Protein AF-A0AAJ8MAD7-F1 (afdb_monomer_lite)

Sequence (135 aa):
MHSERDQAFRESETLKWGAIKRFANRLLIVANAAETLLPFIPDRVRNQSGRHLDPKRATAEDRVRNLLLGGSGGWIAEVKDMDDWVPLDPKELGVPDEMEDKSRDIAEHILKRYYDEDAQYLADFKAGSAAEPNT

Secondary structure (DSSP, 8-state):
--HHHHHHHHHHHHHHHHHHHHHHHHHHHHHHHHHHHGGGSPPSSS-PPPTTT-HHHHHHHHHHHHHHTTS-TT-------GGG-PPP-TTTTT-----------HHHHHHHHHHHHHHHHHHHHHHHHTS----

Radius of gyration: 27.93 Å; chains: 1; bounding box: 53×50×92 Å

Structure (mmCIF, N/CA/C/O backbone):
data_AF-A0AAJ8MAD7-F1
#
_entry.id   AF-A0AAJ8MAD7-F1
#
loop_
_atom_site.group_PDB
_atom_site.id
_atom_site.type_symbol
_atom_site.label_atom_id
_atom_site.label_alt_id
_atom_site.label_comp_id
_atom_site.label_asym_id
_atom_site.label_entity_id
_atom_site.label_seq_id
_atom_site.pdbx_PDB_ins_code
_atom_site.Cartn_x
_atom_site.Cartn_y
_atom_site.Cartn_z
_atom_site.occupancy
_atom_site.B_iso_or_equiv
_atom_site.auth_seq_id
_atom_site.auth_comp_id
_atom_site.auth_asym_id
_atom_site.auth_atom_id
_atom_site.pdbx_PDB_model_num
ATOM 1 N N . MET A 1 1 ? -28.724 -0.423 33.806 1.00 57.03 1 MET A N 1
ATOM 2 C CA . MET A 1 1 ? -29.314 -0.357 32.446 1.00 57.03 1 MET A CA 1
ATOM 3 C C . MET A 1 1 ? -28.743 0.750 31.546 1.00 57.03 1 MET A C 1
ATOM 5 O O . MET A 1 1 ? -28.883 0.633 30.334 1.00 57.03 1 MET A O 1
ATOM 9 N N . HIS A 1 2 ? -28.149 1.833 32.074 1.00 67.38 2 HIS A N 1
ATOM 10 C CA . HIS A 1 2 ? -27.452 2.840 31.245 1.00 67.38 2 HIS A CA 1
ATOM 11 C C . HIS A 1 2 ? -25.968 2.497 31.027 1.00 67.38 2 HIS A C 1
ATOM 13 O O . HIS A 1 2 ? -25.509 2.525 29.894 1.00 67.38 2 HIS A O 1
ATOM 19 N N . SER A 1 3 ? -25.278 2.003 32.061 1.00 78.88 3 SER A N 1
ATOM 20 C CA . SER A 1 3 ? -23.866 1.590 31.985 1.00 78.88 3 SER A CA 1
ATOM 21 C C . SER A 1 3 ? -23.571 0.516 30.929 1.00 78.88 3 SER A C 1
ATOM 23 O O . SER A 1 3 ? -22.577 0.608 30.221 1.00 78.88 3 SER A O 1
ATOM 25 N N . GLU A 1 4 ? -24.445 -0.483 30.787 1.00 81.81 4 GLU A N 1
ATOM 26 C CA . GLU A 1 4 ? -24.295 -1.553 29.786 1.00 81.81 4 GLU A CA 1
ATOM 27 C C . GLU A 1 4 ? -24.457 -1.034 28.351 1.00 81.81 4 GLU A C 1
ATOM 29 O O . GLU A 1 4 ? -23.778 -1.502 27.441 1.00 81.81 4 GLU A O 1
ATOM 34 N N . ARG A 1 5 ? -25.327 -0.034 28.146 1.00 81.50 5 ARG A N 1
ATOM 35 C CA . ARG A 1 5 ? -25.507 0.612 26.839 1.00 81.50 5 ARG A CA 1
ATOM 36 C C . ARG A 1 5 ? -24.296 1.457 26.470 1.00 81.50 5 ARG A C 1
ATOM 38 O O . ARG A 1 5 ? -23.820 1.355 25.344 1.00 81.50 5 ARG A O 1
ATOM 45 N N . ASP A 1 6 ? -23.779 2.229 27.419 1.00 88.12 6 ASP A N 1
ATOM 46 C CA . ASP A 1 6 ? -22.604 3.075 27.198 1.00 88.12 6 ASP A CA 1
ATOM 47 C C . ASP A 1 6 ? -21.350 2.226 26.929 1.00 88.12 6 ASP A C 1
ATOM 49 O O . ASP A 1 6 ? -20.542 2.551 26.056 1.00 88.12 6 ASP A O 1
ATOM 53 N N . GLN A 1 7 ? -21.213 1.089 27.619 1.00 89.00 7 GLN A N 1
ATOM 54 C CA . GLN A 1 7 ? -20.127 0.143 27.382 1.00 89.00 7 GLN A CA 1
ATOM 55 C C . GLN A 1 7 ? -20.229 -0.522 26.003 1.00 89.00 7 GLN A C 1
ATOM 57 O O . GLN A 1 7 ? -19.257 -0.502 25.246 1.00 89.00 7 GLN A O 1
ATOM 62 N N . ALA A 1 8 ? -21.405 -1.043 25.640 1.00 88.56 8 ALA A N 1
ATOM 63 C CA . ALA A 1 8 ? -21.624 -1.642 24.325 1.00 88.56 8 ALA A CA 1
ATOM 64 C C . ALA A 1 8 ? -21.378 -0.634 23.189 1.00 88.56 8 ALA A C 1
ATOM 66 O O . ALA A 1 8 ? -20.789 -0.972 22.160 1.00 88.56 8 ALA A O 1
ATOM 67 N N . PHE A 1 9 ? -21.774 0.626 23.388 1.00 90.00 9 PHE A N 1
ATOM 68 C CA . PHE A 1 9 ? -21.509 1.699 22.438 1.00 90.00 9 PHE A CA 1
ATOM 69 C C . PHE A 1 9 ? -20.004 1.925 22.255 1.00 90.00 9 PHE A C 1
ATOM 71 O O . PHE A 1 9 ? -19.514 1.865 21.127 1.00 90.00 9 PHE A O 1
ATOM 78 N N . ARG A 1 10 ? -19.249 2.072 23.350 1.00 90.94 10 ARG A N 1
ATOM 79 C CA . ARG A 1 10 ? -17.791 2.263 23.312 1.00 90.94 10 ARG A CA 1
ATOM 80 C C . ARG A 1 10 ? -17.065 1.122 22.602 1.00 90.94 10 ARG A C 1
ATOM 82 O O . ARG A 1 10 ? -16.150 1.367 21.813 1.00 90.94 10 ARG A O 1
ATOM 89 N N . GLU A 1 11 ? -17.461 -0.118 22.869 1.00 92.75 11 GLU A N 1
ATOM 90 C CA . GLU A 1 11 ? -16.894 -1.302 22.218 1.00 92.75 11 GLU A CA 1
ATOM 91 C C . GLU A 1 11 ? -17.191 -1.300 20.713 1.00 92.75 11 GLU A C 1
ATOM 93 O O . GLU A 1 11 ? -16.287 -1.515 19.899 1.00 92.75 11 GLU A O 1
ATOM 98 N N . SER A 1 12 ? -18.429 -0.969 20.333 1.00 93.44 12 SER A N 1
ATOM 99 C CA . SER A 1 12 ? -18.836 -0.878 18.928 1.00 93.44 12 SER A CA 1
ATOM 100 C C . SER A 1 12 ? -18.078 0.217 18.168 1.00 93.44 12 SER A C 1
ATOM 102 O O . SER A 1 12 ? -17.590 -0.020 17.059 1.00 93.44 12 SER A O 1
ATOM 104 N N . GLU A 1 13 ? -17.899 1.392 18.777 1.00 93.38 13 GLU A N 1
ATOM 105 C CA . GLU A 1 13 ? -17.146 2.494 18.185 1.00 93.38 13 GLU A CA 1
ATOM 106 C C . GLU A 1 13 ? -15.669 2.143 18.047 1.00 93.38 13 GLU A C 1
ATOM 108 O O . GLU A 1 13 ? -15.078 2.356 16.989 1.00 93.38 13 GLU A O 1
ATOM 113 N N . THR A 1 14 ? -15.077 1.539 19.077 1.00 93.50 14 THR A N 1
ATOM 114 C CA . THR A 1 14 ? -13.674 1.108 19.045 1.00 93.50 14 THR A CA 1
ATOM 115 C C . THR A 1 14 ? -13.438 0.093 17.928 1.00 93.50 14 THR A C 1
ATOM 117 O O . THR A 1 14 ? -12.464 0.203 17.177 1.00 93.50 14 THR A O 1
ATOM 120 N N . LEU A 1 15 ? -14.348 -0.869 17.757 1.00 94.00 15 LEU A N 1
ATOM 121 C CA . LEU A 1 15 ? -14.270 -1.858 16.685 1.00 94.00 15 LEU A CA 1
ATOM 122 C C . LEU A 1 15 ? -14.390 -1.202 15.304 1.00 94.00 15 LEU A C 1
ATOM 124 O O . LEU A 1 15 ? -13.600 -1.516 14.407 1.00 94.00 15 LEU A O 1
ATOM 128 N N . LYS A 1 16 ? -15.331 -0.263 15.146 1.00 95.19 16 LYS A N 1
ATOM 129 C CA . LYS A 1 16 ? -15.529 0.508 13.912 1.00 95.19 16 LYS A CA 1
ATOM 130 C C . LYS A 1 16 ? -14.275 1.302 13.545 1.00 95.19 16 LYS A C 1
ATOM 132 O O . LYS A 1 16 ? -13.763 1.153 12.436 1.00 95.19 16 LYS A O 1
ATOM 137 N N . TRP A 1 17 ? -13.741 2.096 14.468 1.00 94.69 17 TRP A N 1
ATOM 138 C CA . TRP A 1 17 ? -12.531 2.888 14.235 1.00 94.69 17 TRP A CA 1
ATOM 139 C C . TRP A 1 17 ? -11.303 2.009 13.988 1.00 94.69 17 TRP A C 1
ATOM 141 O O . TRP A 1 17 ? -10.507 2.292 13.092 1.00 94.69 17 TRP A O 1
ATOM 151 N N . GLY A 1 18 ? -11.186 0.881 14.693 1.00 92.94 18 GLY A N 1
ATOM 152 C CA . GLY A 1 18 ? -10.149 -0.115 14.435 1.00 92.94 18 GLY A CA 1
ATOM 153 C C . GLY A 1 18 ? -10.227 -0.705 13.022 1.00 92.94 18 GLY A C 1
ATOM 154 O O . GLY A 1 18 ? -9.194 -0.911 12.382 1.00 92.94 18 GLY A O 1
ATOM 155 N N . ALA A 1 19 ? -11.432 -0.951 12.502 1.00 92.38 19 ALA A N 1
ATOM 156 C CA . ALA A 1 19 ? -11.627 -1.411 11.128 1.00 92.38 19 ALA A CA 1
ATOM 157 C C . ALA A 1 19 ? -11.231 -0.342 10.100 1.00 92.38 19 ALA A C 1
ATOM 159 O O . ALA A 1 19 ? -10.515 -0.659 9.149 1.00 92.38 19 ALA A O 1
ATOM 160 N N . ILE A 1 20 ? -11.618 0.917 10.328 1.00 93.56 20 ILE A N 1
ATOM 161 C CA . ILE A 1 20 ? -11.246 2.056 9.475 1.00 93.56 20 ILE A CA 1
ATOM 162 C C . ILE A 1 20 ? -9.722 2.211 9.420 1.00 93.56 20 ILE A C 1
ATOM 164 O O . ILE A 1 20 ? -9.158 2.293 8.332 1.00 93.56 20 ILE A O 1
ATOM 168 N N . LYS A 1 21 ? -9.034 2.153 10.568 1.00 90.69 21 LYS A N 1
ATOM 169 C CA . LYS A 1 21 ? -7.565 2.220 10.633 1.00 90.69 21 LYS A CA 1
ATOM 170 C C . LYS A 1 21 ? -6.902 1.109 9.814 1.00 90.69 21 LYS A C 1
ATOM 172 O O . LYS A 1 21 ? -5.981 1.369 9.045 1.00 90.69 21 LYS A O 1
ATOM 177 N N . ARG A 1 22 ? -7.380 -0.135 9.938 1.00 88.94 22 ARG A N 1
ATOM 178 C CA . ARG A 1 22 ? -6.856 -1.266 9.148 1.00 88.94 22 ARG A CA 1
ATOM 179 C C . ARG A 1 22 ? -7.077 -1.074 7.649 1.00 88.94 22 ARG A C 1
ATOM 181 O O . ARG A 1 22 ? -6.193 -1.413 6.867 1.00 88.94 22 ARG A O 1
ATOM 188 N N . PHE A 1 23 ? -8.235 -0.549 7.255 1.00 90.19 23 PHE A N 1
ATOM 189 C CA . PHE A 1 23 ? -8.529 -0.245 5.858 1.00 90.19 23 PHE A CA 1
ATOM 190 C C . PHE A 1 23 ? -7.602 0.847 5.311 1.00 90.19 23 PHE A C 1
ATOM 192 O O . PHE A 1 23 ? -6.972 0.633 4.278 1.00 90.19 23 PHE A O 1
ATOM 199 N N . ALA A 1 24 ? -7.444 1.959 6.033 1.00 91.06 24 ALA A N 1
ATOM 200 C CA . ALA A 1 24 ? -6.552 3.051 5.646 1.00 91.06 24 ALA A CA 1
ATOM 201 C C . ALA A 1 24 ? -5.098 2.578 5.478 1.00 91.06 24 ALA A C 1
ATOM 203 O O . ALA A 1 24 ? -4.469 2.862 4.463 1.00 91.06 24 ALA A O 1
ATOM 204 N N . ASN A 1 25 ? -4.593 1.762 6.409 1.00 89.38 25 ASN A N 1
ATOM 205 C CA . ASN A 1 25 ? -3.250 1.186 6.300 1.00 89.38 25 ASN A CA 1
ATOM 206 C C . ASN A 1 25 ? -3.082 0.324 5.043 1.00 89.38 25 ASN A C 1
ATOM 208 O O . ASN A 1 25 ? -2.057 0.401 4.370 1.00 89.38 25 ASN A O 1
ATOM 212 N N . ARG A 1 26 ? -4.086 -0.494 4.702 1.00 88.38 26 ARG A N 1
ATOM 213 C CA . ARG A 1 26 ? -4.053 -1.294 3.469 1.00 88.38 26 ARG A CA 1
ATOM 214 C C . ARG A 1 26 ? -4.070 -0.414 2.228 1.00 88.38 26 ARG A C 1
ATOM 216 O O . ARG A 1 26 ? -3.329 -0.696 1.295 1.00 88.38 26 ARG A O 1
ATOM 223 N N . LEU A 1 27 ? -4.879 0.642 2.228 1.00 90.25 27 LEU A N 1
ATOM 224 C CA . LEU A 1 27 ? -4.953 1.582 1.115 1.00 90.25 27 LEU A CA 1
ATOM 225 C C . LEU A 1 27 ? -3.596 2.250 0.856 1.00 90.25 27 LEU A C 1
ATOM 227 O O . LEU A 1 27 ? -3.157 2.292 -0.288 1.00 90.25 27 LEU A O 1
ATOM 231 N N . LEU A 1 28 ? -2.904 2.688 1.912 1.00 91.25 28 LEU A N 1
ATOM 232 C CA . LEU A 1 28 ? -1.559 3.265 1.810 1.00 91.25 28 LEU A CA 1
ATOM 233 C C . LEU A 1 28 ? -0.549 2.273 1.224 1.00 91.25 28 LEU A C 1
ATOM 235 O O . LEU A 1 28 ? 0.210 2.620 0.322 1.00 91.25 28 LEU A O 1
ATOM 239 N N . ILE A 1 29 ? -0.569 1.022 1.693 1.00 91.25 29 ILE A N 1
ATOM 240 C CA . ILE A 1 29 ? 0.312 -0.029 1.166 1.00 91.25 29 ILE A CA 1
ATOM 241 C C . ILE A 1 29 ? 0.033 -0.279 -0.322 1.00 91.25 29 ILE A C 1
ATOM 243 O O . ILE A 1 29 ? 0.975 -0.389 -1.102 1.00 91.25 29 ILE A O 1
ATOM 247 N N . VAL A 1 30 ? -1.238 -0.342 -0.728 1.00 89.62 30 VAL A N 1
ATOM 248 C CA . VAL A 1 30 ? -1.629 -0.543 -2.133 1.00 89.62 30 VAL A CA 1
ATOM 249 C C . VAL A 1 30 ? -1.193 0.630 -3.010 1.00 89.62 30 VAL A C 1
ATOM 251 O O . VAL A 1 30 ? -0.672 0.403 -4.099 1.00 89.62 30 VAL A O 1
ATOM 254 N N . ALA A 1 31 ? -1.363 1.868 -2.544 1.00 91.44 31 ALA A N 1
ATOM 255 C CA . ALA A 1 31 ? -0.935 3.056 -3.279 1.00 91.44 31 ALA A CA 1
ATOM 256 C C . ALA A 1 31 ? 0.584 3.052 -3.516 1.00 91.44 31 ALA A C 1
ATOM 258 O O . ALA A 1 31 ? 1.031 3.180 -4.654 1.00 91.44 31 ALA A O 1
ATOM 259 N N . ASN A 1 32 ? 1.367 2.790 -2.468 1.00 90.44 32 ASN A N 1
ATOM 260 C CA . ASN A 1 32 ? 2.822 2.680 -2.567 1.00 90.44 32 ASN A CA 1
ATOM 261 C C . ASN A 1 32 ? 3.254 1.513 -3.474 1.00 90.44 32 ASN A C 1
ATOM 263 O O . ASN A 1 32 ? 4.172 1.634 -4.280 1.00 90.44 32 ASN A O 1
ATOM 267 N N . ALA A 1 33 ? 2.568 0.372 -3.388 1.00 89.69 33 ALA A N 1
ATOM 268 C CA . ALA A 1 33 ? 2.814 -0.769 -4.263 1.00 89.69 33 ALA A CA 1
ATOM 269 C C . ALA A 1 33 ? 2.604 -0.404 -5.746 1.00 89.69 33 ALA A C 1
ATOM 271 O O . ALA A 1 33 ? 3.433 -0.759 -6.584 1.00 89.69 33 ALA A O 1
ATOM 272 N N . ALA A 1 34 ? 1.548 0.349 -6.071 1.00 89.25 34 ALA A N 1
ATOM 273 C CA . ALA A 1 34 ? 1.308 0.838 -7.428 1.00 89.25 34 ALA A CA 1
ATOM 274 C C . ALA A 1 34 ? 2.405 1.807 -7.896 1.00 89.25 34 ALA A C 1
ATOM 276 O O . ALA A 1 34 ? 2.899 1.675 -9.014 1.00 89.25 34 ALA A O 1
ATOM 277 N N . GLU A 1 35 ? 2.837 2.725 -7.030 1.00 89.75 35 GLU A N 1
ATOM 278 C CA . GLU A 1 35 ? 3.908 3.680 -7.326 1.00 89.75 35 GLU A CA 1
ATOM 279 C C . GLU A 1 35 ? 5.221 2.975 -7.689 1.00 89.75 35 GLU A C 1
ATOM 281 O O . GLU A 1 35 ? 5.846 3.300 -8.698 1.00 89.75 35 GLU A O 1
ATOM 286 N N . THR A 1 36 ? 5.594 1.926 -6.946 1.00 87.94 36 THR A N 1
ATOM 287 C CA . THR A 1 36 ? 6.806 1.142 -7.247 1.00 87.94 36 THR A CA 1
ATOM 288 C C . THR A 1 36 ? 6.772 0.429 -8.601 1.00 87.94 36 THR A C 1
ATOM 290 O O . THR A 1 36 ? 7.827 0.051 -9.110 1.00 87.94 36 THR A O 1
ATOM 293 N N . LEU A 1 37 ? 5.589 0.252 -9.201 1.00 86.62 37 LEU A N 1
ATOM 294 C CA . LEU A 1 37 ? 5.430 -0.335 -10.530 1.00 86.62 37 LEU A CA 1
ATOM 295 C C . LEU A 1 37 ? 5.392 0.696 -11.663 1.00 86.62 37 LEU A C 1
ATOM 297 O O . LEU A 1 37 ? 5.587 0.302 -12.813 1.00 86.62 37 LEU A O 1
ATOM 301 N N . LEU A 1 38 ? 5.181 1.987 -11.376 1.00 86.12 38 LEU A N 1
ATOM 302 C CA . LEU A 1 38 ? 5.097 3.039 -12.400 1.00 86.12 38 LEU A CA 1
ATOM 303 C C . LEU A 1 38 ? 6.305 3.063 -13.349 1.00 86.12 38 LEU A C 1
ATOM 305 O O . LEU A 1 38 ? 6.088 3.136 -14.561 1.00 86.12 38 LEU A O 1
ATOM 309 N N . PRO A 1 39 ? 7.561 2.929 -12.870 1.00 83.62 39 PRO A N 1
ATOM 310 C CA . PRO A 1 39 ? 8.721 2.924 -13.756 1.00 83.62 39 PRO A CA 1
ATOM 311 C C . PRO A 1 39 ? 8.743 1.743 -14.726 1.00 83.62 39 PRO A C 1
ATOM 313 O O . PRO A 1 39 ? 9.485 1.792 -15.702 1.00 83.62 39 PRO A O 1
ATOM 316 N N . PHE A 1 40 ? 7.956 0.692 -14.468 1.00 80.19 40 PHE A N 1
ATOM 317 C CA . PHE A 1 40 ? 7.914 -0.534 -15.265 1.00 80.19 40 PHE A CA 1
ATOM 318 C C . PHE A 1 40 ? 6.712 -0.617 -16.219 1.00 80.19 40 PHE A C 1
ATOM 320 O O . PHE A 1 40 ? 6.495 -1.648 -16.866 1.00 80.19 40 PHE A O 1
ATOM 327 N N . ILE A 1 41 ? 5.907 0.447 -16.306 1.00 77.56 41 ILE A N 1
ATOM 328 C CA . ILE A 1 41 ? 4.778 0.510 -17.234 1.00 77.56 41 ILE A CA 1
ATOM 329 C C . ILE A 1 41 ? 5.319 0.558 -18.671 1.00 77.56 41 ILE A C 1
ATOM 331 O O . ILE A 1 41 ? 6.218 1.352 -18.964 1.00 77.56 41 ILE A O 1
ATOM 335 N N . PRO A 1 42 ? 4.797 -0.286 -19.582 1.00 71.31 42 PRO A N 1
ATOM 336 C CA . PRO A 1 42 ? 5.210 -0.263 -20.977 1.00 71.31 42 PRO A CA 1
ATOM 337 C C . PRO A 1 42 ? 4.909 1.104 -21.600 1.00 71.31 42 PRO A C 1
ATOM 339 O O . PRO A 1 42 ? 3.758 1.535 -21.656 1.00 71.31 42 PRO A O 1
ATOM 342 N N . ASP A 1 43 ? 5.958 1.769 -22.077 1.00 70.00 43 ASP A N 1
ATOM 343 C CA . ASP A 1 43 ? 5.877 2.997 -22.861 1.00 70.00 43 ASP A CA 1
ATOM 344 C C . ASP A 1 43 ? 5.960 2.631 -24.349 1.00 70.00 43 ASP A C 1
ATOM 346 O O . ASP A 1 43 ? 6.705 1.732 -24.743 1.00 70.00 43 ASP A O 1
ATOM 350 N N . ARG A 1 44 ? 5.201 3.331 -25.194 1.00 60.78 44 ARG A N 1
ATOM 351 C CA . ARG A 1 44 ? 5.227 3.139 -26.651 1.00 60.78 44 ARG A CA 1
ATOM 352 C C . ARG A 1 44 ? 6.591 3.478 -27.256 1.00 60.78 44 ARG A C 1
ATOM 354 O O . ARG A 1 44 ? 6.901 2.976 -28.330 1.00 60.78 44 ARG A O 1
ATOM 361 N N . VAL A 1 45 ? 7.388 4.310 -26.580 1.00 62.34 45 VAL A N 1
ATOM 362 C CA . VAL A 1 45 ? 8.706 4.766 -27.055 1.00 62.34 45 VAL A CA 1
ATOM 363 C C . VAL A 1 45 ? 9.851 3.911 -26.503 1.00 62.34 45 VAL A C 1
ATOM 365 O O . VAL A 1 45 ? 10.842 3.676 -27.192 1.00 62.34 45 VAL A O 1
ATOM 368 N N . ARG A 1 46 ? 9.737 3.414 -25.266 1.00 59.47 46 ARG A N 1
ATOM 369 C CA . ARG A 1 46 ? 10.788 2.630 -24.604 1.00 59.47 46 ARG A CA 1
ATOM 370 C C . ARG A 1 46 ? 10.365 1.173 -24.487 1.00 59.47 46 ARG A C 1
ATOM 372 O O . ARG A 1 46 ? 9.546 0.820 -23.643 1.00 59.47 46 ARG A O 1
ATOM 379 N N . ASN A 1 47 ? 10.984 0.320 -25.302 1.00 61.84 47 ASN A N 1
ATOM 380 C CA . ASN A 1 47 ? 10.860 -1.127 -25.170 1.00 61.84 47 ASN A CA 1
ATOM 381 C C . ASN A 1 47 ? 11.481 -1.533 -23.821 1.00 61.84 47 ASN A C 1
ATOM 383 O O . ASN A 1 47 ? 12.700 -1.523 -23.654 1.00 61.84 47 ASN A O 1
ATOM 387 N N . GLN A 1 48 ? 10.639 -1.765 -22.817 1.00 61.56 48 GLN A N 1
ATOM 388 C CA . GLN A 1 48 ? 11.092 -2.011 -21.453 1.00 61.56 48 GLN A CA 1
ATOM 389 C C . GLN A 1 48 ? 11.858 -3.330 -21.336 1.00 61.56 48 GLN A C 1
ATOM 391 O O . GLN A 1 48 ? 11.494 -4.336 -21.949 1.00 61.56 48 GLN A O 1
ATOM 396 N N . SER A 1 49 ? 12.880 -3.348 -20.477 1.00 60.19 49 SER A N 1
ATOM 397 C CA . SER A 1 49 ? 13.549 -4.577 -20.060 1.00 60.19 49 SER A CA 1
ATOM 398 C C . SER A 1 49 ? 12.513 -5.543 -19.478 1.00 60.19 49 SER A C 1
ATOM 400 O O . SER A 1 49 ? 11.785 -5.235 -18.528 1.00 60.19 49 SER A O 1
ATOM 402 N N . GLY A 1 50 ? 12.410 -6.734 -20.073 1.00 63.38 50 GLY A N 1
ATOM 403 C CA . GLY A 1 50 ? 11.594 -7.810 -19.518 1.00 63.38 50 GLY A CA 1
ATOM 404 C C . GLY A 1 50 ? 12.036 -8.143 -18.090 1.00 63.38 50 GLY A C 1
ATOM 405 O O . GLY A 1 50 ? 13.162 -7.849 -17.699 1.00 63.38 50 GLY A O 1
ATOM 406 N N . ARG A 1 51 ? 11.176 -8.804 -17.309 1.00 67.06 51 ARG A N 1
ATOM 407 C CA . ARG A 1 51 ? 11.460 -9.206 -15.915 1.00 67.06 51 ARG A CA 1
ATOM 408 C C . ARG A 1 51 ? 12.835 -9.874 -15.724 1.00 67.06 51 ARG A C 1
ATOM 410 O O . ARG A 1 51 ? 13.453 -9.721 -14.680 1.00 67.06 51 ARG A O 1
ATOM 417 N N . HIS A 1 52 ? 13.315 -10.597 -16.734 1.00 65.56 52 HIS A N 1
ATOM 418 C CA . HIS A 1 52 ? 14.615 -11.278 -16.726 1.00 65.56 52 HIS A CA 1
ATOM 419 C C . HIS A 1 52 ? 15.829 -10.351 -16.896 1.00 65.56 52 HIS A C 1
ATOM 421 O O . HIS A 1 52 ? 16.945 -10.757 -16.593 1.00 65.56 52 HIS A O 1
ATOM 427 N N . LEU A 1 53 ? 15.617 -9.133 -17.393 1.00 70.62 53 LEU A N 1
ATOM 428 C CA . LEU A 1 53 ? 16.657 -8.155 -17.704 1.00 70.62 53 LEU A CA 1
ATOM 429 C C . LEU A 1 53 ? 16.818 -7.095 -16.602 1.00 70.62 53 LEU A C 1
ATOM 431 O O . LEU A 1 53 ? 17.855 -6.440 -16.561 1.00 70.62 53 LEU A O 1
ATOM 435 N N . ASP A 1 54 ? 15.832 -6.933 -15.708 1.00 77.31 54 ASP A N 1
ATOM 436 C CA . ASP A 1 54 ? 15.913 -6.005 -14.573 1.00 77.31 54 ASP A CA 1
ATOM 437 C C . ASP A 1 54 ? 15.533 -6.682 -13.234 1.00 77.31 54 ASP A C 1
ATOM 439 O O . ASP A 1 54 ? 14.353 -6.960 -12.979 1.00 77.31 54 ASP A O 1
ATOM 443 N N . PRO A 1 55 ? 16.504 -6.913 -12.328 1.00 84.31 55 PRO A N 1
ATOM 444 C C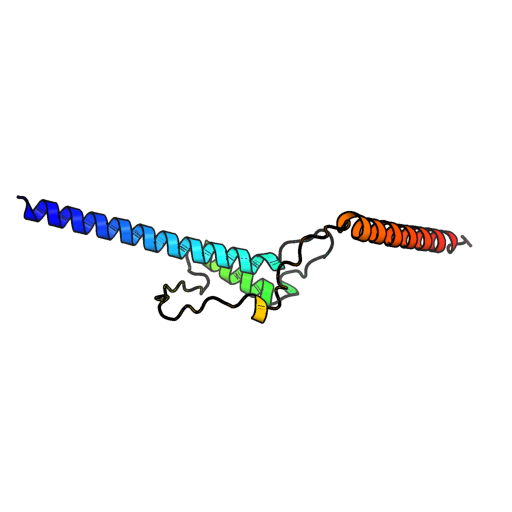A . PRO A 1 55 ? 16.235 -7.504 -11.019 1.00 84.31 55 PRO A CA 1
ATOM 445 C C . PRO A 1 55 ? 15.377 -6.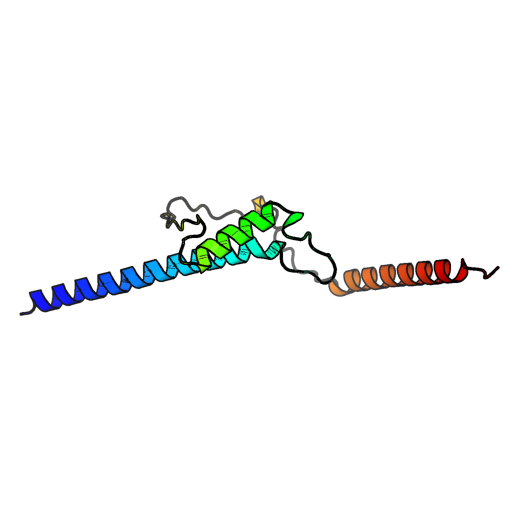608 -10.108 1.00 84.31 55 PRO A C 1
ATOM 447 O O . PRO A 1 55 ? 14.666 -7.123 -9.238 1.00 84.31 55 PRO A O 1
ATOM 450 N N . LYS A 1 56 ? 15.383 -5.280 -10.296 1.00 85.62 56 LYS A N 1
ATOM 451 C CA . LYS A 1 56 ? 14.532 -4.354 -9.528 1.00 85.62 56 LYS A CA 1
ATOM 452 C C . LYS A 1 56 ? 13.065 -4.534 -9.897 1.00 85.62 56 LYS A C 1
ATOM 454 O O . LYS A 1 56 ? 12.224 -4.574 -8.999 1.00 85.62 56 LYS A O 1
ATOM 459 N N . ARG A 1 57 ? 12.773 -4.737 -11.187 1.00 84.56 57 ARG A N 1
ATOM 460 C CA . ARG A 1 57 ? 11.429 -5.073 -11.674 1.00 84.56 57 ARG A CA 1
ATOM 461 C C . ARG A 1 57 ? 10.927 -6.375 -11.065 1.00 84.56 57 ARG A C 1
ATOM 463 O O . ARG A 1 57 ? 9.832 -6.405 -10.514 1.00 84.56 57 ARG A O 1
ATOM 470 N N . ALA A 1 58 ? 11.743 -7.430 -11.104 1.00 86.06 58 ALA A N 1
ATOM 471 C CA . ALA A 1 58 ? 11.379 -8.719 -10.516 1.00 86.06 58 ALA A CA 1
ATOM 472 C C . ALA A 1 58 ? 11.057 -8.593 -9.017 1.00 86.06 58 ALA A C 1
ATOM 474 O O . ALA A 1 58 ? 10.042 -9.111 -8.558 1.00 86.06 58 ALA A O 1
ATOM 475 N N . THR A 1 59 ? 11.874 -7.836 -8.281 1.00 88.44 59 THR A N 1
ATOM 476 C CA . THR A 1 59 ? 11.669 -7.594 -6.847 1.00 88.44 59 THR A CA 1
ATOM 477 C C . THR A 1 59 ? 10.376 -6.821 -6.573 1.00 88.44 59 THR A C 1
ATOM 479 O O . THR A 1 59 ? 9.629 -7.183 -5.663 1.00 88.44 59 THR A O 1
ATOM 482 N N . ALA A 1 60 ? 10.087 -5.773 -7.350 1.00 87.88 60 ALA A N 1
ATOM 483 C CA . ALA A 1 60 ? 8.853 -5.000 -7.217 1.00 87.88 60 ALA A CA 1
ATOM 484 C C . ALA A 1 60 ? 7.619 -5.867 -7.515 1.00 87.88 60 ALA A C 1
ATOM 486 O O . ALA A 1 60 ? 6.704 -5.941 -6.696 1.00 87.88 6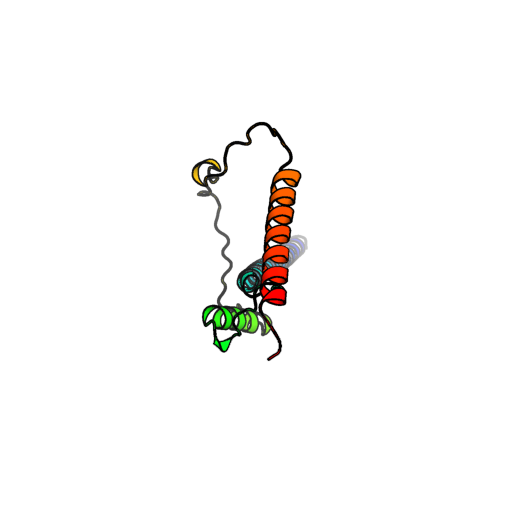0 ALA A O 1
ATOM 487 N N . GLU A 1 61 ? 7.626 -6.604 -8.629 1.00 88.25 61 GLU A N 1
ATOM 488 C CA . GLU A 1 61 ? 6.541 -7.514 -9.010 1.00 88.25 61 GLU A CA 1
ATOM 489 C C . GLU A 1 61 ? 6.300 -8.613 -7.963 1.00 88.25 61 GLU A C 1
ATOM 491 O O . GLU A 1 61 ? 5.149 -8.939 -7.671 1.00 88.25 61 GLU A O 1
ATOM 496 N N . ASP A 1 62 ? 7.354 -9.168 -7.358 1.00 91.06 62 ASP A N 1
ATOM 497 C CA . ASP A 1 62 ? 7.219 -10.207 -6.332 1.00 91.06 62 ASP A CA 1
ATOM 498 C C . ASP A 1 62 ? 6.630 -9.663 -5.024 1.00 91.06 62 ASP A C 1
ATOM 500 O O . ASP A 1 62 ? 5.783 -10.322 -4.411 1.00 91.06 62 ASP A O 1
ATOM 504 N N . ARG A 1 63 ? 6.990 -8.438 -4.624 1.00 89.94 63 ARG A N 1
ATOM 505 C CA . ARG A 1 63 ? 6.364 -7.767 -3.472 1.00 89.94 63 ARG A CA 1
ATOM 506 C C . ARG A 1 63 ? 4.888 -7.470 -3.727 1.00 89.94 63 ARG A C 1
ATOM 508 O O . ARG A 1 63 ? 4.053 -7.746 -2.866 1.00 89.94 63 ARG A O 1
ATOM 515 N N . VAL A 1 64 ? 4.544 -6.994 -4.924 1.00 89.69 64 VAL A N 1
ATOM 516 C CA . VAL A 1 64 ? 3.144 -6.748 -5.310 1.00 89.69 64 VAL A CA 1
ATOM 517 C C . VAL A 1 64 ? 2.357 -8.054 -5.364 1.00 89.69 64 VAL A C 1
ATOM 519 O O . VAL A 1 64 ? 1.242 -8.120 -4.850 1.00 89.69 64 VAL A O 1
ATOM 522 N N . ARG A 1 65 ? 2.937 -9.131 -5.904 1.00 90.00 65 ARG A N 1
ATOM 523 C CA . ARG A 1 65 ? 2.301 -10.456 -5.904 1.00 90.00 65 ARG A CA 1
ATOM 524 C C . ARG A 1 65 ? 2.039 -10.945 -4.482 1.00 90.00 65 ARG A C 1
ATOM 526 O O . ARG A 1 65 ? 0.957 -11.454 -4.214 1.00 90.00 65 ARG A O 1
ATOM 533 N N . ASN A 1 66 ? 2.992 -10.773 -3.567 1.00 90.88 66 ASN A N 1
ATOM 534 C CA . ASN A 1 66 ? 2.799 -11.134 -2.164 1.00 90.88 66 ASN A CA 1
ATOM 535 C C . ASN A 1 66 ? 1.630 -10.357 -1.529 1.00 90.88 66 ASN A C 1
ATOM 537 O O . ASN A 1 66 ? 0.818 -10.962 -0.833 1.00 90.88 66 ASN A O 1
ATOM 541 N N . LEU A 1 67 ? 1.496 -9.061 -1.827 1.00 89.69 67 LEU A N 1
ATOM 542 C CA . LEU A 1 67 ? 0.360 -8.245 -1.387 1.00 89.69 67 LEU A CA 1
ATOM 543 C C . LEU A 1 67 ? -0.979 -8.738 -1.961 1.00 89.69 67 LEU A C 1
ATOM 545 O O . LEU A 1 67 ? -1.952 -8.871 -1.221 1.00 89.69 67 LEU A O 1
ATOM 549 N N . LEU A 1 68 ? -1.031 -9.068 -3.256 1.00 87.81 68 LEU A N 1
ATOM 550 C CA . LEU A 1 68 ? -2.237 -9.603 -3.908 1.00 87.81 68 LEU A CA 1
ATOM 551 C C . LEU A 1 68 ? -2.677 -10.955 -3.329 1.00 87.81 68 LEU A C 1
ATOM 553 O O . LEU A 1 68 ? -3.870 -11.241 -3.272 1.00 87.81 68 LEU A O 1
ATOM 557 N N . LEU A 1 69 ? -1.726 -11.769 -2.866 1.00 90.12 69 LEU A N 1
ATOM 558 C CA . LEU A 1 69 ? -1.988 -13.051 -2.203 1.00 90.12 69 LEU A CA 1
ATOM 559 C C . LEU A 1 69 ? -2.368 -12.903 -0.716 1.00 90.12 69 LEU A C 1
ATOM 561 O O . LEU A 1 69 ? -2.475 -13.901 -0.007 1.00 90.12 69 LEU A O 1
ATOM 565 N N . GLY A 1 70 ? -2.587 -11.676 -0.236 1.00 82.56 70 GLY A N 1
ATOM 566 C CA . GLY A 1 70 ? -3.022 -11.392 1.133 1.00 82.56 70 GLY A CA 1
ATOM 567 C C . GLY A 1 70 ? -1.886 -11.186 2.136 1.00 82.56 70 GLY A C 1
ATOM 568 O O . GLY A 1 70 ? -2.155 -11.011 3.325 1.00 82.56 70 GLY A O 1
ATOM 569 N N . GLY A 1 71 ? -0.633 -11.183 1.679 1.00 86.00 71 GLY A N 1
ATOM 570 C CA . GLY A 1 71 ? 0.509 -10.726 2.464 1.00 86.00 71 GLY A CA 1
ATOM 571 C C . GLY A 1 71 ? 0.596 -9.198 2.522 1.00 86.00 71 GLY A C 1
ATOM 572 O O . GLY A 1 71 ? -0.283 -8.481 2.052 1.00 86.00 71 GLY A O 1
ATOM 573 N N . SER A 1 72 ? 1.674 -8.676 3.107 1.00 80.94 72 SER A N 1
ATOM 574 C CA . SER A 1 72 ? 1.945 -7.232 3.154 1.00 80.94 72 SER A CA 1
ATOM 575 C C . SER A 1 72 ? 2.921 -6.762 2.076 1.00 80.94 72 SER A C 1
ATOM 577 O O . SER A 1 72 ? 3.253 -5.583 2.048 1.00 80.94 72 SER A O 1
ATOM 579 N N . GLY A 1 73 ? 3.461 -7.664 1.247 1.00 81.75 73 GLY A N 1
ATOM 580 C CA . GLY A 1 73 ? 4.545 -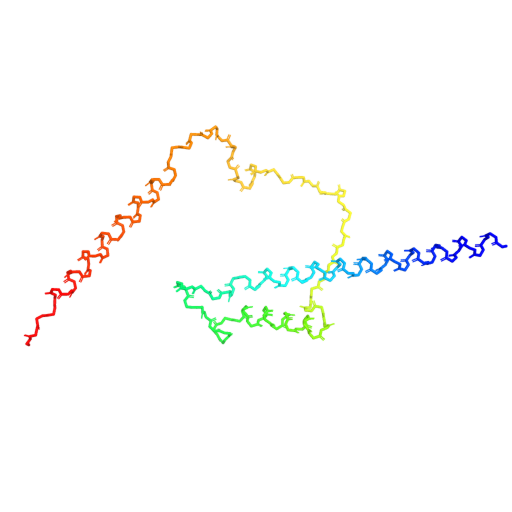7.350 0.308 1.00 81.75 73 GLY A CA 1
ATOM 581 C C . GLY A 1 73 ? 5.851 -6.906 0.975 1.00 81.75 73 GLY A C 1
ATOM 582 O O . GLY A 1 73 ? 6.747 -6.402 0.303 1.00 81.75 73 GLY A O 1
ATOM 583 N N . GLY A 1 74 ? 5.965 -7.085 2.298 1.00 85.12 74 GLY A N 1
ATOM 584 C CA . GLY A 1 74 ? 7.063 -6.552 3.106 1.00 85.12 74 GLY A CA 1
ATOM 585 C C . GLY A 1 74 ? 6.940 -5.057 3.415 1.00 85.12 74 GLY A C 1
ATOM 586 O O . GLY A 1 74 ? 7.867 -4.485 3.982 1.00 85.12 74 GLY A O 1
ATOM 587 N N . TRP A 1 75 ? 5.821 -4.418 3.061 1.00 85.94 75 TRP A N 1
ATOM 588 C CA . TRP A 1 75 ? 5.562 -3.016 3.374 1.00 85.94 75 TRP A CA 1
ATOM 589 C C . TRP A 1 75 ? 4.968 -2.856 4.773 1.00 85.94 75 TRP A C 1
ATOM 591 O O . TRP A 1 75 ? 4.152 -3.663 5.226 1.00 85.94 75 TRP A O 1
ATOM 601 N N . ILE A 1 76 ? 5.377 -1.782 5.447 1.00 83.38 76 ILE A N 1
ATOM 602 C CA . ILE A 1 76 ? 4.903 -1.395 6.774 1.00 83.38 76 ILE A CA 1
ATOM 603 C C . ILE A 1 76 ? 4.410 0.047 6.668 1.00 83.38 76 ILE A C 1
ATOM 605 O O . ILE A 1 76 ? 5.129 0.908 6.170 1.00 83.38 76 ILE A O 1
ATOM 609 N N . ALA A 1 77 ? 3.177 0.292 7.112 1.00 82.69 77 ALA A N 1
ATOM 610 C CA . ALA A 1 77 ? 2.634 1.635 7.260 1.00 82.69 77 ALA A CA 1
ATOM 611 C C . ALA A 1 77 ? 2.781 2.059 8.725 1.00 82.69 77 ALA A C 1
ATOM 613 O O . ALA A 1 77 ? 2.305 1.360 9.624 1.00 82.69 77 ALA A O 1
ATOM 614 N N . GLU A 1 78 ? 3.436 3.191 8.954 1.00 79.75 78 GLU A N 1
ATOM 615 C CA . GLU A 1 78 ? 3.643 3.776 10.275 1.00 79.75 78 GLU A CA 1
ATOM 616 C C . GLU A 1 78 ? 2.921 5.123 10.341 1.00 79.75 78 GLU A C 1
ATOM 618 O O . GLU A 1 78 ? 2.949 5.898 9.387 1.00 79.75 78 GLU A O 1
ATOM 623 N N . VAL A 1 79 ? 2.259 5.389 11.466 1.00 74.81 79 VAL A N 1
ATOM 624 C CA . VAL A 1 79 ? 1.716 6.712 11.781 1.00 74.81 79 VAL A CA 1
ATOM 625 C C . VAL A 1 79 ? 2.677 7.325 12.784 1.00 74.81 79 VAL A C 1
ATOM 627 O O . VAL A 1 79 ? 2.818 6.789 13.881 1.00 74.81 79 VAL A O 1
ATOM 630 N N . LYS A 1 80 ? 3.358 8.397 12.385 1.00 76.62 80 LYS A N 1
ATOM 631 C CA . LYS A 1 80 ? 4.237 9.173 13.259 1.00 76.62 80 LYS A CA 1
ATOM 632 C C . LYS A 1 80 ? 3.510 10.442 13.677 1.00 76.62 80 LYS A C 1
ATOM 634 O O . LYS A 1 80 ? 2.874 11.071 12.830 1.00 76.62 80 LYS A O 1
ATOM 639 N N . ASP A 1 81 ? 3.600 10.793 14.957 1.00 70.31 81 ASP A N 1
ATOM 640 C CA . ASP A 1 81 ? 3.145 12.101 15.422 1.00 70.31 81 ASP A CA 1
ATOM 641 C C . ASP A 1 81 ? 4.009 13.179 14.760 1.00 70.31 81 ASP A C 1
ATOM 643 O O . ASP A 1 81 ? 5.235 13.076 14.701 1.00 70.31 81 ASP A O 1
ATOM 647 N N . MET A 1 82 ? 3.349 14.176 14.175 1.00 65.94 82 MET A N 1
ATOM 648 C CA . MET A 1 82 ? 3.974 15.204 13.337 1.00 65.94 82 MET A CA 1
ATOM 649 C C . MET A 1 82 ? 4.594 16.350 14.148 1.00 65.94 82 MET A C 1
ATOM 651 O O . MET A 1 82 ? 4.835 17.415 13.588 1.00 65.94 82 MET A O 1
ATOM 655 N N . ASP A 1 83 ? 4.877 16.151 15.436 1.00 64.56 83 ASP A N 1
ATOM 656 C CA . ASP A 1 83 ? 5.465 17.194 16.288 1.00 64.56 83 ASP A CA 1
ATOM 657 C C . ASP A 1 83 ? 6.846 17.663 15.774 1.00 64.56 83 ASP A C 1
ATOM 659 O O . ASP A 1 83 ? 7.239 18.800 16.022 1.00 64.56 83 ASP A O 1
ATOM 663 N N . ASP A 1 84 ? 7.525 16.836 14.966 1.00 57.12 84 ASP A N 1
ATOM 664 C CA . ASP A 1 84 ? 8.794 17.144 14.287 1.00 57.12 84 ASP A CA 1
ATOM 665 C C . ASP A 1 84 ? 8.639 17.488 12.787 1.00 57.12 84 ASP A C 1
ATOM 667 O O . ASP A 1 84 ? 9.625 17.540 12.044 1.00 57.12 84 ASP A O 1
ATOM 671 N N . TRP A 1 85 ? 7.415 17.685 12.281 1.00 59.16 85 TRP A N 1
ATOM 672 C CA . TRP A 1 85 ? 7.218 18.043 10.875 1.00 59.16 85 TRP A CA 1
ATOM 673 C C . TRP A 1 85 ? 7.587 19.506 10.633 1.00 59.16 85 TRP A C 1
ATOM 675 O O . TRP A 1 85 ? 6.785 20.420 10.821 1.00 59.16 85 TRP A O 1
ATOM 685 N N . VAL A 1 86 ? 8.820 19.720 10.179 1.00 65.94 86 VAL A N 1
ATOM 686 C CA . VAL A 1 86 ? 9.259 20.997 9.617 1.00 65.94 86 VAL A CA 1
ATOM 687 C C . VAL A 1 86 ? 8.760 21.064 8.168 1.00 65.94 86 VAL A C 1
ATOM 689 O O . VAL A 1 86 ? 9.118 20.187 7.374 1.00 65.94 86 VAL A O 1
ATOM 692 N N . PRO A 1 87 ? 7.933 22.060 7.795 1.00 69.88 87 PRO A N 1
ATOM 693 C CA . PRO A 1 87 ? 7.573 22.285 6.402 1.00 69.88 87 PRO A CA 1
ATOM 694 C C . PRO A 1 87 ? 8.843 22.396 5.557 1.00 69.88 87 PRO A C 1
ATOM 696 O O . PRO A 1 87 ? 9.730 23.184 5.876 1.00 69.88 87 PRO A O 1
ATOM 699 N N . LEU A 1 88 ? 8.938 21.587 4.501 1.00 67.12 88 LEU A N 1
ATOM 700 C CA . LEU A 1 88 ? 10.047 21.676 3.555 1.00 67.12 88 LEU A CA 1
ATOM 701 C C . LEU A 1 88 ? 10.011 23.063 2.911 1.00 67.12 88 LEU A C 1
ATOM 703 O O . LEU A 1 88 ? 8.989 23.421 2.322 1.00 67.12 88 LEU A O 1
ATOM 707 N N . ASP A 1 89 ? 11.097 23.830 3.028 1.00 69.81 89 ASP A N 1
ATOM 708 C CA . ASP A 1 89 ? 11.216 25.108 2.332 1.00 69.81 89 ASP A CA 1
ATOM 709 C C . ASP A 1 89 ? 11.303 24.819 0.821 1.00 69.81 89 ASP A C 1
ATOM 711 O O . ASP A 1 89 ? 12.260 24.175 0.371 1.00 69.81 89 ASP A O 1
ATOM 715 N N . PRO A 1 90 ? 10.323 25.257 0.007 1.00 64.50 90 PRO A N 1
ATOM 716 C CA . PRO A 1 90 ? 10.343 25.043 -1.438 1.00 64.50 90 PRO A CA 1
ATOM 717 C C . PRO A 1 90 ? 11.630 25.562 -2.099 1.00 64.50 90 PRO A C 1
ATOM 719 O O . PRO A 1 90 ? 12.068 25.014 -3.114 1.00 64.50 90 PRO A O 1
ATOM 722 N N . LYS A 1 91 ? 12.280 26.566 -1.490 1.00 64.69 91 LYS A N 1
ATOM 723 C CA . LYS A 1 91 ? 13.541 27.151 -1.963 1.00 64.69 91 LYS A CA 1
ATOM 724 C C . LYS A 1 91 ? 14.722 26.197 -1.842 1.00 64.69 91 LYS A C 1
ATOM 726 O O . LYS A 1 91 ? 15.564 26.163 -2.737 1.00 64.69 91 LYS A O 1
ATOM 731 N N . GLU A 1 92 ? 14.777 25.396 -0.779 1.00 67.38 92 GLU A N 1
ATOM 732 C CA . GLU A 1 92 ? 15.842 24.404 -0.575 1.00 67.38 92 GLU A CA 1
ATOM 733 C C . GLU A 1 92 ? 15.735 23.234 -1.564 1.00 67.38 92 GLU A C 1
ATOM 735 O O . GLU A 1 92 ? 16.744 22.643 -1.946 1.00 67.38 92 GLU A O 1
ATOM 740 N N . LEU A 1 93 ? 14.522 22.942 -2.043 1.00 61.94 93 LEU A N 1
ATOM 741 C CA . LEU A 1 93 ? 14.246 21.932 -3.071 1.00 61.94 93 LEU A CA 1
ATOM 742 C C . LEU A 1 93 ? 14.441 22.449 -4.506 1.00 61.94 93 LEU A C 1
ATOM 744 O O . LEU A 1 93 ? 14.187 21.718 -5.464 1.00 61.94 93 LEU A O 1
ATOM 748 N N . GLY A 1 94 ? 14.907 23.691 -4.666 1.00 57.00 94 GLY A N 1
ATOM 749 C CA . GLY A 1 94 ? 15.178 24.286 -5.971 1.00 57.00 94 GLY A CA 1
ATOM 750 C C . GLY A 1 94 ? 13.920 24.625 -6.767 1.00 57.00 94 GLY A C 1
ATOM 751 O O . GLY A 1 94 ? 14.014 24.767 -7.985 1.00 57.00 94 GLY A O 1
ATOM 752 N N . VAL A 1 95 ? 12.761 24.759 -6.110 1.00 60.00 95 VAL A N 1
ATOM 753 C CA . VAL A 1 95 ? 11.563 25.331 -6.733 1.00 60.00 95 VAL A CA 1
ATOM 754 C C . VAL A 1 95 ? 11.795 26.843 -6.822 1.00 60.00 95 VAL A C 1
ATOM 756 O O . VAL A 1 95 ? 11.904 27.492 -5.780 1.00 60.00 95 VAL A O 1
ATOM 759 N N . PRO A 1 96 ? 11.947 27.424 -8.027 1.00 65.88 96 PRO A N 1
ATOM 760 C CA . PRO A 1 96 ? 12.114 28.865 -8.159 1.00 65.88 96 PRO A CA 1
ATOM 761 C C . PRO A 1 96 ? 10.876 29.571 -7.604 1.00 65.88 96 PRO A C 1
ATOM 763 O O . PRO A 1 96 ? 9.761 29.089 -7.811 1.00 65.88 96 PRO A O 1
ATOM 766 N N . ASP A 1 97 ? 11.070 30.712 -6.931 1.00 61.97 97 ASP A N 1
ATOM 767 C CA . ASP A 1 97 ? 9.961 31.609 -6.594 1.00 61.97 97 ASP A CA 1
ATOM 768 C C . ASP A 1 97 ? 9.139 31.844 -7.870 1.00 61.97 97 ASP A C 1
ATOM 770 O O . ASP A 1 97 ? 9.733 32.059 -8.933 1.00 61.97 97 ASP A O 1
ATOM 774 N N . GLU A 1 98 ? 7.807 31.751 -7.775 1.00 55.28 98 GLU A N 1
ATOM 775 C CA . GLU A 1 98 ? 6.888 32.026 -8.883 1.00 55.28 98 GLU A CA 1
ATOM 776 C C . GLU A 1 98 ? 7.174 33.437 -9.409 1.00 55.28 98 GLU A C 1
ATOM 778 O O . GLU A 1 98 ? 6.657 34.440 -8.916 1.00 55.28 98 GLU A O 1
ATOM 783 N N . MET A 1 99 ? 8.072 33.534 -10.389 1.00 54.53 99 MET A N 1
ATOM 784 C CA . MET A 1 99 ? 8.255 34.754 -11.143 1.00 54.53 99 MET A CA 1
ATOM 785 C C . MET A 1 99 ? 6.935 34.998 -11.852 1.00 54.53 99 MET A C 1
ATOM 787 O O . MET A 1 99 ? 6.422 34.082 -12.495 1.00 54.53 99 MET A O 1
ATOM 791 N N . GLU A 1 100 ? 6.411 36.220 -11.712 1.00 49.81 100 GLU A N 1
ATOM 792 C CA . GLU A 1 100 ? 5.261 36.715 -12.465 1.00 49.81 100 GLU A CA 1
ATOM 793 C C . GLU A 1 100 ? 5.263 36.107 -13.864 1.00 49.81 100 GLU A C 1
ATOM 795 O O . GLU A 1 100 ? 6.212 36.303 -14.633 1.00 49.81 100 GLU A O 1
ATOM 800 N N . ASP A 1 101 ? 4.215 35.331 -14.131 1.00 50.03 101 ASP A N 1
ATOM 801 C CA . ASP A 1 101 ? 4.018 34.551 -15.337 1.00 50.03 101 ASP A CA 1
ATOM 802 C C . ASP A 1 101 ? 4.045 35.472 -16.562 1.00 50.03 101 ASP A C 1
ATOM 804 O O . ASP A 1 101 ? 3.034 35.957 -17.066 1.00 50.03 101 ASP A O 1
ATOM 808 N N . LYS A 1 102 ? 5.250 35.725 -17.071 1.00 48.22 102 LYS A N 1
ATOM 809 C CA . LYS A 1 102 ? 5.462 36.019 -18.478 1.00 48.22 102 LYS A CA 1
ATOM 810 C C . LYS A 1 102 ? 5.420 34.672 -19.169 1.00 48.22 102 LYS A C 1
ATOM 812 O O . LYS A 1 102 ? 6.459 34.174 -19.602 1.00 48.22 102 LYS A O 1
ATOM 817 N N . SER A 1 103 ? 4.217 34.120 -19.284 1.00 52.84 103 SER A N 1
ATOM 818 C CA . SER A 1 103 ? 3.835 33.052 -20.203 1.00 52.84 103 SER A CA 1
ATOM 819 C C . SER A 1 103 ? 4.065 33.531 -21.638 1.00 52.84 103 SER A C 1
ATOM 821 O O . SER A 1 103 ? 3.160 33.721 -22.441 1.00 52.84 103 SER A O 1
ATOM 823 N N . ARG A 1 104 ? 5.328 33.782 -21.980 1.00 50.91 104 ARG A N 1
ATOM 824 C CA . ARG A 1 104 ? 5.793 33.863 -23.352 1.00 50.91 104 ARG A CA 1
ATOM 825 C C . ARG A 1 104 ? 5.836 32.431 -23.839 1.00 50.91 104 ARG A C 1
ATOM 827 O O . ARG A 1 104 ? 6.817 31.732 -23.611 1.00 50.91 104 ARG A O 1
ATOM 834 N N . ASP A 1 105 ? 4.714 32.009 -24.405 1.00 57.19 105 ASP A N 1
ATOM 835 C CA . ASP A 1 105 ? 4.574 30.912 -25.356 1.00 57.19 105 ASP A CA 1
ATOM 836 C C . ASP A 1 105 ? 5.524 29.727 -25.140 1.00 57.19 105 ASP A C 1
ATOM 838 O O . ASP A 1 105 ? 6.285 29.309 -26.017 1.00 57.19 105 ASP A O 1
ATOM 842 N N . ILE A 1 106 ? 5.432 29.115 -23.955 1.00 56.75 106 ILE A N 1
ATOM 843 C CA . ILE A 1 106 ? 6.044 27.808 -23.682 1.00 56.75 106 ILE A CA 1
ATOM 844 C C . ILE A 1 106 ? 5.581 26.801 -24.752 1.00 56.75 106 ILE A C 1
ATOM 846 O O . ILE A 1 106 ? 6.362 25.967 -25.199 1.00 56.75 106 ILE A O 1
ATOM 850 N N . ALA A 1 107 ? 4.350 26.935 -25.248 1.00 61.81 107 ALA A N 1
ATOM 851 C CA . ALA A 1 107 ? 3.854 26.139 -26.359 1.00 61.81 107 ALA A CA 1
ATOM 852 C C . ALA A 1 107 ? 4.655 26.361 -27.656 1.00 61.81 107 ALA A C 1
ATOM 854 O O . ALA A 1 107 ? 5.074 25.379 -28.266 1.00 61.81 107 ALA A O 1
ATOM 855 N N . GLU A 1 108 ? 4.924 27.606 -28.070 1.00 62.41 108 GLU A N 1
ATOM 856 C CA . GLU A 1 108 ? 5.563 27.873 -29.368 1.00 62.41 108 GLU A CA 1
ATOM 857 C C . GLU A 1 108 ? 7.018 27.414 -29.421 1.00 62.41 108 GLU A C 1
ATOM 859 O O . GLU A 1 108 ? 7.431 26.861 -30.438 1.00 62.41 108 GLU A O 1
ATOM 864 N N . HIS A 1 109 ? 7.803 27.584 -28.350 1.00 65.50 109 HIS A N 1
ATOM 865 C CA . HIS A 1 109 ? 9.204 27.142 -28.381 1.00 65.50 109 HIS A CA 1
ATOM 866 C C . HIS A 1 109 ? 9.329 25.608 -28.408 1.00 65.50 109 HIS A C 1
ATOM 868 O O . HIS A 1 109 ? 10.211 25.080 -29.086 1.00 65.50 109 HIS A O 1
ATOM 874 N N . ILE A 1 110 ? 8.418 24.895 -27.730 1.00 71.94 110 ILE A N 1
ATOM 875 C CA . ILE A 1 110 ? 8.344 23.429 -27.756 1.00 71.94 110 ILE A CA 1
ATOM 876 C C . ILE A 1 110 ? 7.887 22.960 -29.138 1.00 71.94 110 ILE A C 1
ATOM 878 O O . ILE A 1 110 ? 8.529 22.100 -29.735 1.00 71.94 110 ILE A O 1
ATOM 882 N N . LEU A 1 111 ? 6.821 23.556 -29.679 1.00 75.19 111 LEU A N 1
ATOM 883 C CA . LEU A 1 111 ? 6.309 23.243 -31.016 1.00 75.19 111 LEU A CA 1
ATOM 884 C C . LEU A 1 111 ? 7.361 23.491 -32.096 1.00 75.19 111 LEU A C 1
ATOM 886 O O . LEU A 1 111 ? 7.568 22.636 -32.950 1.00 75.19 111 LEU A O 1
ATOM 890 N N . LYS A 1 112 ? 8.070 24.620 -32.035 1.00 78.81 112 LYS A N 1
ATOM 891 C CA . LYS A 1 112 ? 9.139 24.946 -32.982 1.00 78.81 112 LYS A CA 1
ATOM 892 C C . LYS A 1 112 ? 10.266 23.920 -32.937 1.00 78.81 112 LYS A C 1
ATOM 894 O O . LYS A 1 112 ? 10.701 23.464 -33.987 1.00 78.81 112 LYS A O 1
ATOM 899 N N . ARG A 1 113 ? 10.680 23.504 -31.737 1.00 79.25 113 ARG A N 1
ATOM 900 C CA . ARG A 1 113 ? 11.685 22.452 -31.572 1.00 79.25 113 ARG A CA 1
ATOM 901 C C . ARG A 1 113 ? 11.247 21.139 -32.229 1.00 79.25 113 ARG A C 1
ATOM 903 O O . ARG A 1 113 ? 12.046 20.539 -32.935 1.00 79.25 113 ARG A O 1
ATOM 910 N N . TYR A 1 114 ? 9.992 20.725 -32.046 1.00 79.94 114 TYR A N 1
ATOM 911 C CA . TYR A 1 114 ? 9.473 19.517 -32.694 1.00 79.94 114 TYR A CA 1
ATOM 912 C C . TYR A 1 114 ? 9.422 19.640 -34.220 1.00 79.94 114 TYR A C 1
ATOM 914 O O . TYR A 1 114 ? 9.788 18.696 -34.912 1.00 79.94 114 TYR A O 1
ATOM 922 N N . TYR A 1 115 ? 9.036 20.802 -34.758 1.00 84.38 115 TYR A N 1
ATOM 923 C CA . TYR A 1 115 ? 9.055 21.025 -36.206 1.00 84.38 115 TYR A CA 1
ATOM 924 C C . TYR A 1 115 ? 10.472 20.986 -36.794 1.00 84.38 115 TYR A C 1
ATOM 926 O O . TYR A 1 115 ? 10.661 20.452 -37.887 1.00 84.38 115 TYR A O 1
ATOM 934 N N . ASP A 1 116 ? 11.463 21.515 -36.075 1.00 84.69 116 ASP A N 1
ATOM 935 C CA . ASP A 1 116 ? 12.863 21.495 -36.504 1.00 84.69 116 ASP A CA 1
ATOM 936 C C . ASP A 1 116 ? 13.449 20.065 -36.453 1.00 84.69 116 ASP A C 1
ATOM 938 O O . ASP A 1 116 ? 14.156 19.653 -37.377 1.00 84.69 116 ASP A O 1
ATOM 942 N N . GLU A 1 117 ? 13.111 19.284 -35.418 1.00 85.00 117 GLU A N 1
ATOM 943 C CA . GLU A 1 117 ? 13.505 17.871 -35.279 1.00 85.00 117 GLU A CA 1
ATOM 944 C C . GLU A 1 117 ? 12.860 16.988 -36.373 1.00 85.00 117 GLU A C 1
ATOM 946 O O . GLU A 1 117 ? 13.548 16.173 -36.995 1.00 85.00 117 GLU A O 1
ATOM 951 N N . ASP A 1 118 ? 11.579 17.199 -36.699 1.00 80.38 118 ASP A N 1
ATOM 952 C CA . ASP A 1 118 ? 10.882 16.492 -37.788 1.00 80.38 118 ASP A CA 1
ATOM 953 C C . ASP A 1 118 ? 11.452 16.844 -39.170 1.00 80.38 118 ASP A C 1
ATOM 955 O O . ASP A 1 118 ? 11.600 15.976 -40.039 1.00 80.38 118 ASP A O 1
ATOM 959 N N . ALA A 1 119 ? 11.802 18.113 -39.393 1.00 86.75 119 ALA A N 1
ATOM 960 C CA . ALA A 1 119 ? 12.427 18.549 -40.636 1.00 86.75 119 ALA A CA 1
ATOM 961 C C . ALA A 1 119 ? 13.799 17.886 -40.843 1.00 86.75 119 ALA A C 1
ATOM 963 O O . ALA A 1 119 ? 14.108 17.470 -41.963 1.00 86.75 119 ALA A O 1
ATO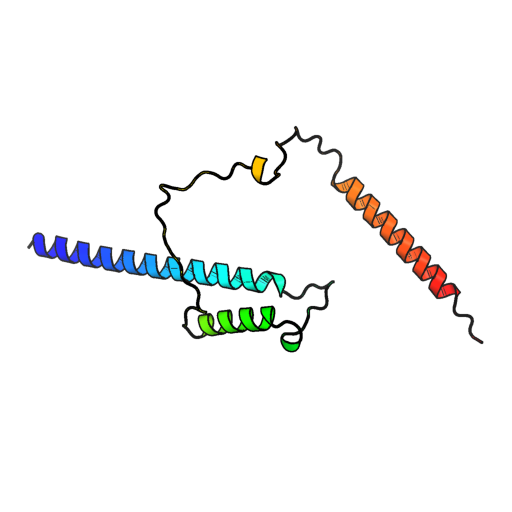M 964 N N . GLN A 1 120 ? 14.591 17.738 -39.774 1.00 86.06 120 GLN A N 1
ATOM 965 C CA . GLN A 1 120 ? 15.851 16.991 -39.805 1.00 86.06 120 GLN A CA 1
ATOM 966 C C . GLN A 1 120 ? 15.625 15.508 -40.096 1.00 86.06 120 GLN A C 1
ATOM 968 O O . GLN A 1 120 ? 16.244 14.974 -41.013 1.00 86.06 120 GLN A O 1
ATOM 973 N N . TYR A 1 121 ? 14.684 14.861 -39.406 1.00 78.00 121 TYR A N 1
ATOM 974 C CA . TYR A 1 121 ? 14.363 13.452 -39.641 1.00 78.00 121 TYR A CA 1
ATOM 975 C C . TYR A 1 121 ? 13.951 13.178 -41.096 1.00 78.00 121 TYR A C 1
ATOM 977 O O . TYR A 1 121 ? 14.414 12.221 -41.717 1.00 78.00 121 TYR A O 1
ATOM 985 N N . LEU A 1 122 ? 13.112 14.039 -41.679 1.00 82.31 122 LEU A N 1
ATOM 986 C CA . LEU A 1 122 ? 12.693 13.918 -43.077 1.00 82.31 122 LEU A CA 1
ATOM 987 C C . LEU A 1 122 ? 13.837 14.177 -44.064 1.00 82.31 122 LEU A C 1
ATOM 989 O O . LEU A 1 122 ? 13.865 13.560 -45.133 1.00 82.31 122 LEU A O 1
ATOM 993 N N . ALA A 1 123 ? 14.761 15.082 -43.738 1.00 83.62 123 ALA A N 1
ATOM 994 C CA . ALA A 1 123 ? 15.950 15.324 -44.547 1.00 83.62 123 ALA A CA 1
ATOM 995 C C . ALA A 1 123 ? 16.880 14.103 -44.537 1.00 83.62 123 ALA A C 1
ATOM 997 O O . ALA A 1 123 ? 17.285 13.644 -45.607 1.00 83.62 123 ALA A O 1
ATOM 998 N N . ASP A 1 124 ? 17.125 13.523 -43.363 1.00 80.12 124 ASP A N 1
ATOM 999 C CA . ASP A 1 124 ? 17.953 12.328 -43.187 1.00 80.12 124 ASP A CA 1
ATOM 1000 C C . ASP A 1 124 ? 17.320 11.098 -43.847 1.00 80.12 124 ASP A C 1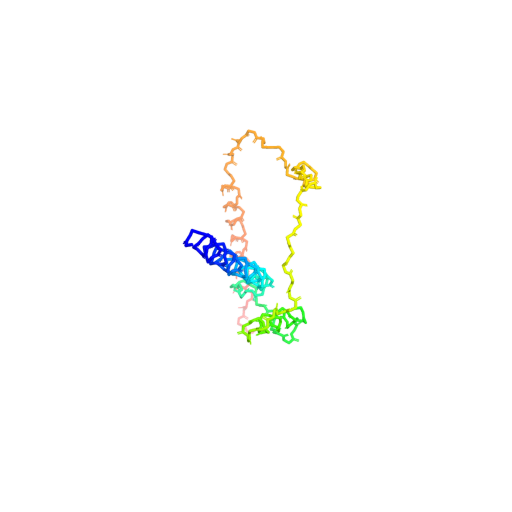
ATOM 1002 O O . ASP A 1 124 ? 18.003 10.327 -44.522 1.00 80.12 124 ASP A O 1
ATOM 1006 N N . PHE A 1 125 ? 15.997 10.943 -43.747 1.00 77.06 125 PHE A N 1
ATOM 1007 C CA . PHE A 1 125 ? 15.264 9.873 -44.423 1.00 77.06 125 PHE A CA 1
ATOM 1008 C C . PHE A 1 125 ? 15.345 10.000 -45.949 1.00 77.06 125 PHE A C 1
ATOM 1010 O O . PHE A 1 125 ? 15.593 9.015 -46.645 1.00 77.06 125 PHE A O 1
ATOM 1017 N N . LYS A 1 126 ? 15.190 11.215 -46.494 1.00 76.00 126 LYS A N 1
ATOM 1018 C CA . LYS A 1 126 ? 15.341 11.456 -47.938 1.00 76.00 126 LYS A CA 1
ATOM 1019 C C . LYS A 1 126 ? 16.777 11.223 -48.402 1.00 76.00 126 LYS A C 1
ATOM 1021 O O . LYS A 1 126 ? 16.964 10.608 -49.450 1.00 76.00 126 LYS A O 1
ATOM 1026 N N . ALA A 1 127 ? 17.767 11.650 -47.622 1.00 72.81 127 ALA A N 1
ATOM 1027 C CA . ALA A 1 127 ? 19.179 11.412 -47.905 1.00 72.81 127 ALA A CA 1
ATOM 1028 C C . ALA A 1 127 ? 19.530 9.913 -47.874 1.00 72.81 127 ALA A C 1
ATOM 1030 O O . ALA A 1 127 ? 20.230 9.438 -48.765 1.00 72.81 127 ALA A O 1
ATOM 1031 N N . GLY A 1 128 ? 18.981 9.152 -46.921 1.00 66.12 128 GLY A N 1
ATOM 1032 C CA . GLY A 1 128 ? 19.120 7.695 -46.852 1.00 66.12 128 GLY A CA 1
ATOM 1033 C C . GLY A 1 128 ? 18.412 6.966 -47.999 1.00 66.12 128 GLY A C 1
ATOM 1034 O O . GLY A 1 128 ? 18.973 6.039 -48.571 1.00 66.12 128 GLY A O 1
ATOM 1035 N N . SER A 1 129 ? 17.227 7.430 -48.410 1.00 58.94 129 SER A N 1
ATOM 1036 C CA . SER A 1 129 ? 16.482 6.853 -49.543 1.00 58.94 129 SER A CA 1
ATOM 1037 C C . SER A 1 129 ? 17.119 7.128 -50.912 1.00 58.94 129 SER A C 1
ATOM 1039 O O . SER A 1 129 ? 16.872 6.397 -51.866 1.00 58.94 129 SER A O 1
ATOM 1041 N N . ALA A 1 130 ? 17.947 8.172 -51.016 1.00 58.00 130 ALA A N 1
ATOM 1042 C CA . ALA A 1 130 ? 18.699 8.503 -52.225 1.00 58.00 130 ALA A CA 1
ATOM 1043 C C . ALA A 1 130 ? 20.046 7.756 -52.322 1.00 58.00 130 ALA A C 1
ATOM 1045 O O . ALA A 1 130 ? 20.698 7.820 -53.363 1.00 58.00 130 ALA A O 1
ATOM 1046 N N . ALA A 1 131 ? 20.468 7.065 -51.255 1.00 56.19 131 ALA A N 1
ATOM 1047 C CA . ALA A 1 131 ? 21.769 6.403 -51.151 1.00 56.19 131 ALA A CA 1
ATOM 1048 C C . ALA A 1 131 ? 21.758 4.903 -51.510 1.00 56.19 131 ALA A C 1
ATOM 1050 O O . ALA A 1 131 ? 22.818 4.281 -51.476 1.00 56.19 131 ALA A O 1
ATOM 1051 N N . GLU A 1 132 ? 20.616 4.326 -51.904 1.00 58.53 132 GLU A N 1
ATOM 1052 C CA . GLU A 1 132 ? 20.562 2.986 -52.511 1.00 58.53 132 GLU A CA 1
ATOM 1053 C C . GLU A 1 132 ? 20.403 3.077 -54.040 1.00 58.53 132 GLU A C 1
ATOM 1055 O O . GLU A 1 132 ? 19.283 3.077 -54.560 1.00 58.53 132 GLU A O 1
ATOM 1060 N N . PRO A 1 133 ? 21.504 3.142 -54.811 1.00 49.94 133 PRO A N 1
ATOM 1061 C CA . PRO A 1 133 ? 21.456 2.769 -56.210 1.00 49.94 133 PRO A CA 1
ATOM 1062 C C . PRO A 1 133 ? 21.366 1.240 -56.298 1.00 49.94 133 PRO A C 1
ATOM 1064 O O . PRO A 1 133 ? 22.267 0.521 -55.872 1.00 49.94 133 PRO A O 1
ATOM 1067 N N . ASN A 1 134 ? 20.279 0.740 -56.887 1.00 55.16 134 ASN A N 1
ATOM 1068 C CA . ASN A 1 134 ? 20.257 -0.597 -57.474 1.00 55.16 134 ASN A CA 1
ATOM 1069 C C . ASN A 1 134 ? 21.364 -0.684 -58.535 1.00 55.16 134 ASN A C 1
ATOM 1071 O O . ASN A 1 134 ? 21.163 -0.158 -59.629 1.00 55.16 134 ASN A O 1
ATOM 1075 N N . THR A 1 135 ? 22.485 -1.328 -58.196 1.00 45.12 135 THR A N 1
ATOM 1076 C CA . THR A 1 135 ? 23.277 -2.271 -59.020 1.00 45.12 135 THR A CA 1
ATOM 1077 C C . THR A 1 135 ? 24.527 -2.703 -58.271 1.00 45.12 135 THR A C 1
ATOM 1079 O O . THR A 1 135 ? 25.325 -1.803 -57.927 1.00 45.12 135 THR A O 1
#

Organism: NCBI:txid1296100

Foldseek 3Di:
DVVVVVVVVVVVVVVVVVVVVVVVFLVVLVVVLVVLCVVVPDDPVDPGDDCVRDVSNVLSVQLVVCVVVVHSSPDDDDDDDCPVPDPDDVVVVVPDDPDDDPVPPPPVVVVVVVVVVVVVVVVVVVVVVVPDDDD

pLDDT: mean 76.49, std 13.51, range [45.12, 95.19]

=== Feature glossary ===
Annotated list of the representations used here:

Nearest PDB structures. The Foldseek neighbor list gives the closest experimentally determined structures in the PDB, ranked by structural alignment. TM-score near 1 means near-identical fold; near 0.3 means only rough topology match. This is how one finds what a novel AlphaFold prediction most resembles in the solved-structure universe.

Foldseek 3Di. Foldseek's 3Di representation compresses backbone geometry into a per-residue letter drawn from a learned twenty-state alphabet. It captures the tertiary interaction pattern around each residue — which residues are packed against it in space, regardless of where they are in sequence.

Radius of gyration, Cα contacts, bounding box. Radius of gyration (Rg) is the root-mean-square distance of Cα atoms from their centroid — a single number for overall size and compactness. A globular domain of N residues has Rg ≈ 2.2·N^0.38 Å; an extended or disordered chain has a much larger Rg. The Cα contact count is the number of residue pairs whose Cα atoms are within 8 Å and are more than four positions apart in sequence — a standard proxy for tertiary packing density. The bounding box is the smallest axis-aligned box enclosing all Cα atoms.

InterPro / GO / CATH / organism. The annotation block draws on four external resources. InterPro: which protein families and domains the sequence belongs to. GO: standardized terms for what the protein does, what process it participates in, and where in the cell it acts. CATH: which structural fold it has in the CATH hierarchy. Organism: the species of origin.

mmCIF coordinates. The mmCIF block holds the 3D Cartesian coordinates of each backbone atom (N, Cα, C, O) in ångströms. mmCIF is the PDB's canonical archive format — a tagged-loop text representation of the atomic model.

pLDDT. pLDDT is the predicted lDDT-Cα score: AlphaFold's confidence that the local environment of each residue (all inter-atomic distances within 15 Å) is correctly placed. It is a per-residue number between 0 and 100, with higher meaning more reliable.

Backbone torsions (φ/ψ). φ (phi) and ψ (psi) are the two rotatable backbone dihedrals per residue: φ is the C(i-1)–N–Cα–C torsion, ψ is the N–Cα–C–N(i+1) torsion, both in degrees on (−180°, 180°]. α-helical residues cluster near (−60°, −45°); β-strand residues near (−120°, +130°). A Ramachandran plot is simply a scatter of (φ, ψ) for every residue.

B-factor. For experimental (PDB) structures, the B-factor (temperature factor) quantifies the positional spread of each atom in the crystal — a combination of thermal vibration and static disorder — in units of Å². High B-factors mark flexible loops or poorly resolved regions; low B-factors mark the rigid, well-ordered core.

Secondary structure (3-state, P-SEA). SS3 is a coarse helix/strand/coil call (letters a/b/c) made by the P-SEA algorithm from inter-Cα distances and dihedrals. It is less detailed than DSSP but needs only Cα positions.

Predicted aligned error. Predicted aligned error is AlphaFold's pairwise confidence. Unlike pLDDT (per-residue), PAE is per-residue-pair and captures whether two parts of the structure are correctly placed relative to each other. Units are ångströms of expected positional error.

Solvent-accessible surface area. Solvent-accessible surface area (SASA) is the area in Å² traced out by the centre of a 1.4 Å probe sphere (a water molecule) rolled over the protein's van der Waals surface (Shrake–Rupley / Lee–Richards construction). Buried residues have near-zero SASA; fully exposed residues can exceed 200 Å². The total SASA scales roughly with the number of surface residues.

Secondary structure (8-state, DSSP). The SS8 string is DSSP's per-residue secondary-structure call. α-helix (H) means an i→i+4 H-bond ladder; β-strand (E) means the residue participates in a β-sheet; 3₁₀ (G) and π (I) are tighter and wider helices; T/S are turns/bends; '-' is loop.

Rendered structure images. Structure images are PyMOL renders from six orthogonal camera directions. Cartoon representation draws helices as coils and strands as arrows; sticks shows the backbone as bonds; surface shows the solvent-excluded envelope. Rainbow coloring maps sequence position to hue (blue→red, N→C); chain coloring assigns a distinct color per polypeptide.

Sequence. The amino-acid sequence is the protein's primary structure: the linear order of residues from the N-terminus to the C-terminus, written in one-letter code. Everything else here — the 3D coordinates, the secondary structure, the domain annotations — is ultimately a consequence of this string.

Contact-map, Ramachandran, and PAE plots. Three diagnostic plots accompany the record. The Cα contact map visualizes the tertiary structure as a 2D adjacency matrix (8 Å cutoff, sequence-local contacts suppressed). The Ramachandran plot shows the distribution of backbone (φ, ψ) torsions, with points in the α and β basins reflecting secondary structure content. The PAE plot shows AlphaFold's inter-residue confidence as a color matrix.